Protein AF-A0A2A5BBC8-F1 (afdb_monomer)

Secondary structure (DSSP, 8-state):
----HHHHHHHHHHHHHHHHHHHHHHHHHHHHHHHHHHHHHHHHHHHHHHS--SS-TTSTTSTTSEEEE---SS----EEEE--TTHHHHHH------SSTT---PPPS--

Sequence (111 aa):
MQISISSNIKQIAKQLDHMQKRQLPFATSTALNKIAIAAQNSITKAIPFIFNNRKKWWGKNQPTGIKVKFANKYELVSAVYTRAYFANIQEEGGIKTPRSGHKLAVPASGA

Solvent-accessible surface area (backbone atoms only — not comparable to full-atom values): 6797 Å² total; per-residue (Å²): 138,83,84,69,66,69,60,55,53,56,52,51,50,53,50,52,53,51,44,54,71,49,48,49,37,41,51,50,14,51,51,44,35,53,52,38,51,52,50,45,52,52,52,59,64,45,46,75,78,76,43,96,69,94,64,84,48,51,43,70,89,37,91,38,8,51,43,69,48,70,27,38,66,88,48,80,56,52,44,68,47,63,66,42,90,57,52,62,46,70,74,79,46,80,85,88,70,47,94,62,80,93,60,66,93,71,91,68,98,84,127

pLDDT: mean 85.86, std 12.32, range [43.22, 97.88]

Mean predicted aligned error: 9.03 Å

Structure (mmCIF, N/CA/C/O backbone):
data_AF-A0A2A5BBC8-F1
#
_entry.id   AF-A0A2A5BBC8-F1
#
loop_
_atom_site.group_PDB
_atom_site.id
_atom_site.type_symbol
_atom_site.label_atom_id
_atom_site.label_alt_id
_atom_site.label_comp_id
_atom_site.label_asym_id
_atom_site.label_entity_id
_atom_site.label_seq_id
_atom_site.pdbx_PDB_ins_code
_atom_site.Cartn_x
_atom_site.Cartn_y
_atom_site.Cartn_z
_atom_site.occupancy
_atom_site.B_iso_or_equiv
_atom_site.auth_seq_id
_atom_site.auth_comp_id
_atom_site.auth_asym_id
_atom_site.auth_atom_id
_atom_site.pdbx_PDB_model_num
ATOM 1 N N . MET A 1 1 ? -29.746 4.376 54.611 1.00 43.94 1 MET A N 1
ATOM 2 C CA . MET A 1 1 ? -29.107 4.864 53.370 1.00 43.94 1 MET A CA 1
ATOM 3 C C . MET A 1 1 ? -28.727 3.645 52.536 1.00 43.94 1 MET A C 1
ATOM 5 O O . MET A 1 1 ? -27.801 2.936 52.901 1.00 43.94 1 MET A O 1
ATOM 9 N N . GLN A 1 2 ? -29.521 3.308 51.519 1.00 49.62 2 GLN A N 1
ATOM 10 C CA . GLN A 1 2 ? -29.393 2.055 50.769 1.00 49.62 2 GLN A CA 1
ATOM 11 C C . GLN A 1 2 ? -28.662 2.353 49.453 1.00 49.62 2 GLN A C 1
ATOM 13 O O . GLN A 1 2 ? -29.233 2.940 48.538 1.00 49.62 2 GLN A O 1
ATOM 18 N N . ILE A 1 3 ? -27.370 2.028 49.380 1.00 54.09 3 ILE A N 1
ATOM 19 C CA . ILE A 1 3 ? -26.584 2.195 48.151 1.00 54.09 3 ILE A CA 1
ATOM 20 C C . ILE A 1 3 ? -27.006 1.074 47.196 1.00 54.09 3 ILE A C 1
ATOM 22 O O . ILE A 1 3 ? -26.679 -0.093 47.402 1.00 54.09 3 ILE A O 1
ATOM 26 N N . SER A 1 4 ? -27.792 1.415 46.174 1.00 53.84 4 SER A N 1
ATOM 27 C CA . SER A 1 4 ? -28.316 0.447 45.208 1.00 53.84 4 SER A CA 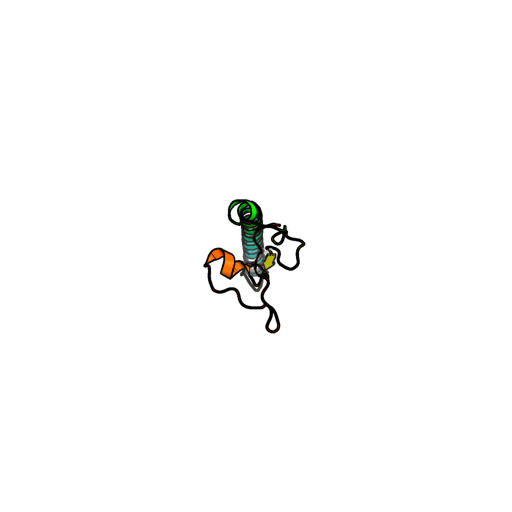1
ATOM 28 C C . SER A 1 4 ? -27.257 0.121 44.147 1.00 53.84 4 SER A C 1
ATOM 30 O O . SER A 1 4 ? -27.106 0.811 43.140 1.00 53.84 4 SER A O 1
ATOM 32 N N . ILE A 1 5 ? -26.493 -0.944 44.393 1.00 59.97 5 ILE A N 1
ATOM 33 C CA . ILE A 1 5 ? -25.359 -1.415 43.571 1.00 59.97 5 ILE A CA 1
ATOM 34 C C . ILE A 1 5 ? -25.798 -1.867 42.159 1.00 59.97 5 ILE A C 1
ATOM 36 O O . ILE A 1 5 ? -25.015 -1.846 41.209 1.00 59.97 5 ILE A O 1
ATOM 40 N N . SER A 1 6 ? -27.074 -2.211 41.976 1.00 60.47 6 SER A N 1
ATOM 41 C CA . SER A 1 6 ? -27.635 -2.716 40.714 1.00 60.47 6 SER A CA 1
ATOM 42 C C . SER A 1 6 ? -27.696 -1.674 39.585 1.00 60.47 6 SER A C 1
ATOM 44 O O . SER A 1 6 ? -27.598 -2.039 38.410 1.00 60.47 6 SER A O 1
ATOM 46 N N . SER A 1 7 ? -27.816 -0.381 39.912 1.00 60.94 7 SER A N 1
ATOM 47 C CA . SER A 1 7 ? -27.809 0.711 38.923 1.00 60.94 7 SER A CA 1
ATOM 48 C C . SER A 1 7 ? -26.425 0.883 38.281 1.00 60.94 7 SER A C 1
ATOM 50 O O . SER A 1 7 ? -26.302 0.998 37.058 1.00 60.94 7 SER A O 1
ATOM 52 N N . ASN A 1 8 ? -25.371 0.785 39.097 1.00 65.00 8 ASN A N 1
ATOM 53 C CA . ASN A 1 8 ? -23.990 0.966 38.652 1.00 65.00 8 ASN A CA 1
ATOM 54 C C . ASN A 1 8 ? -23.538 -0.180 37.739 1.00 65.00 8 ASN A C 1
ATOM 56 O O . ASN A 1 8 ? -22.898 0.070 36.723 1.00 65.00 8 ASN A O 1
ATOM 60 N N . ILE A 1 9 ? -23.941 -1.424 38.026 1.00 71.75 9 ILE A N 1
ATOM 61 C CA . ILE A 1 9 ? -23.602 -2.583 37.181 1.00 71.75 9 ILE A CA 1
ATOM 62 C C . ILE A 1 9 ? -24.190 -2.429 35.770 1.00 71.75 9 ILE A C 1
ATOM 64 O O . ILE A 1 9 ? -23.507 -2.701 34.786 1.00 71.75 9 ILE A O 1
ATOM 68 N N . LYS A 1 10 ? -25.429 -1.933 35.638 1.00 77.25 10 LYS A N 1
ATOM 69 C CA . LYS A 1 10 ? -26.058 -1.700 34.323 1.00 77.25 10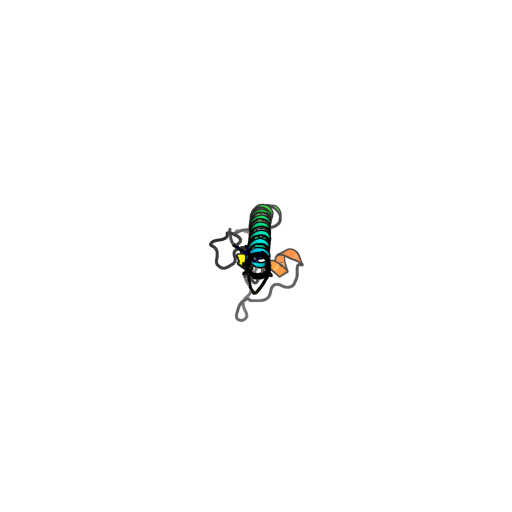 LYS A CA 1
ATOM 70 C C . LYS A 1 10 ? -25.370 -0.586 33.531 1.00 77.25 10 LYS A C 1
ATOM 72 O O . LYS A 1 10 ? -25.246 -0.696 32.311 1.00 77.25 10 LYS A O 1
ATOM 77 N N . GLN A 1 11 ? -24.932 0.482 34.198 1.00 75.75 11 GLN A N 1
ATOM 78 C CA . GLN A 1 11 ? -24.168 1.556 33.554 1.00 75.75 11 GLN A CA 1
ATOM 79 C C . GLN A 1 11 ? -22.781 1.081 33.109 1.00 75.75 11 GLN A C 1
ATOM 81 O O . GLN A 1 11 ? -22.397 1.343 31.970 1.00 75.75 11 GLN A O 1
ATOM 86 N N . ILE A 1 12 ? -22.078 0.320 33.951 1.00 77.88 12 ILE A N 1
ATOM 87 C CA . ILE A 1 12 ? -20.777 -0.278 33.620 1.00 77.88 12 ILE A CA 1
ATOM 88 C C . ILE A 1 12 ? -20.921 -1.249 32.442 1.00 77.88 12 ILE A C 1
ATOM 90 O O . ILE A 1 12 ? -20.163 -1.161 31.479 1.00 77.88 12 ILE A O 1
ATOM 94 N N . ALA A 1 13 ? -21.939 -2.114 32.455 1.00 78.75 13 ALA A N 1
ATOM 95 C CA . ALA A 1 13 ? -22.215 -3.028 31.350 1.00 78.75 13 ALA A CA 1
ATOM 96 C C . ALA A 1 13 ? -22.460 -2.274 30.034 1.00 78.75 13 ALA A C 1
ATOM 98 O O . ALA A 1 13 ? -21.861 -2.613 29.020 1.00 78.75 13 ALA A O 1
ATOM 99 N N . LYS A 1 14 ? -23.262 -1.197 30.042 1.00 80.38 14 LYS A N 1
ATOM 100 C CA . LYS A 1 14 ? -23.476 -0.351 28.851 1.00 80.38 14 LYS A CA 1
ATOM 101 C C . LYS A 1 14 ? -22.190 0.304 28.343 1.00 80.38 14 LYS A C 1
ATOM 103 O O . LYS A 1 14 ? -22.009 0.424 27.132 1.00 80.38 14 LYS A O 1
ATOM 108 N N . GLN A 1 15 ? -21.309 0.742 29.240 1.00 75.19 15 GLN A N 1
ATOM 109 C CA . GLN A 1 15 ? -20.020 1.323 28.861 1.00 75.19 15 GLN A CA 1
ATOM 110 C C . GLN A 1 15 ? -19.093 0.279 28.233 1.00 75.19 15 GLN A C 1
ATOM 112 O O . GLN A 1 15 ? -18.511 0.552 27.184 1.00 75.19 15 GLN A O 1
ATOM 117 N N . LEU A 1 16 ? -19.014 -0.921 28.814 1.00 78.19 16 LEU A N 1
ATOM 118 C CA . LEU A 1 16 ? -18.252 -2.040 28.253 1.00 78.19 16 LEU A CA 1
ATOM 119 C C . LEU A 1 1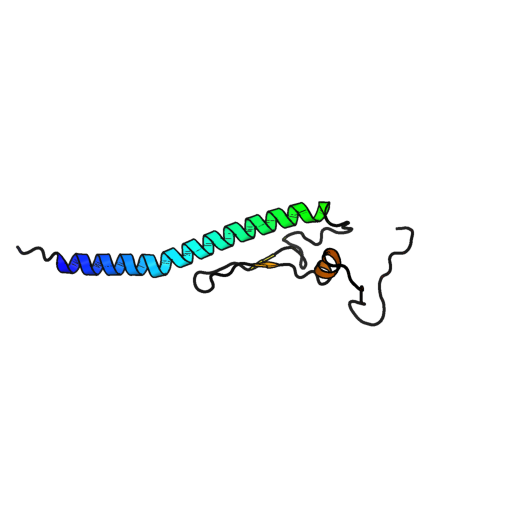6 ? -18.777 -2.442 26.870 1.00 78.19 16 LEU A C 1
ATOM 121 O O . LEU A 1 16 ? -17.997 -2.609 25.936 1.00 78.19 16 LEU A O 1
ATOM 125 N N . ASP A 1 17 ? -20.096 -2.497 26.711 1.00 77.81 17 ASP A N 1
ATOM 126 C CA . ASP A 1 17 ? -20.754 -2.863 25.458 1.00 77.81 17 ASP A CA 1
ATOM 127 C C . ASP A 1 17 ? -20.500 -1.812 24.353 1.00 77.81 17 ASP A C 1
ATOM 129 O O . ASP A 1 17 ? -20.235 -2.135 23.192 1.00 77.81 17 ASP A O 1
ATOM 133 N N . HIS A 1 18 ? -20.479 -0.525 24.719 1.00 76.75 18 HIS A N 1
ATOM 134 C CA . HIS A 1 18 ? -20.104 0.572 23.818 1.00 76.75 18 HIS A CA 1
ATOM 135 C C . HIS A 1 18 ? -18.616 0.556 23.453 1.00 76.75 18 HIS A C 1
ATOM 137 O O . HIS A 1 18 ? -18.260 0.798 22.295 1.00 76.75 18 HIS A O 1
ATOM 143 N N . MET A 1 19 ? -17.738 0.250 24.415 1.00 72.25 19 MET A N 1
ATOM 144 C CA . MET A 1 19 ? -16.305 0.074 24.166 1.00 72.25 19 MET A CA 1
ATOM 145 C C . MET A 1 19 ? -16.064 -1.085 23.203 1.00 72.25 19 MET A C 1
ATOM 147 O O . MET A 1 19 ? -15.357 -0.904 22.215 1.00 72.25 19 MET A O 1
ATOM 151 N N . GLN A 1 20 ? -16.711 -2.229 23.412 1.00 77.25 20 GLN A N 1
ATOM 152 C CA . GLN A 1 20 ? -16.616 -3.376 22.515 1.00 77.25 20 GLN A CA 1
ATOM 153 C C . GLN A 1 20 ? -17.067 -3.012 21.093 1.00 77.25 20 GLN A C 1
ATOM 155 O O . GLN A 1 20 ? -16.331 -3.231 20.131 1.00 77.25 20 GLN A O 1
ATOM 160 N N . LYS A 1 21 ? -18.240 -2.384 20.950 1.00 79.44 21 LYS A N 1
ATOM 161 C CA . LYS A 1 21 ? -18.834 -2.058 19.642 1.00 79.44 21 LYS A CA 1
ATOM 162 C C . LYS A 1 21 ? -18.078 -0.981 18.864 1.00 79.44 21 LYS A C 1
ATOM 164 O O . LYS A 1 21 ? -18.167 -0.947 17.640 1.00 79.44 21 LYS A O 1
ATOM 169 N N . ARG A 1 22 ? -17.351 -0.081 19.536 1.00 80.56 22 ARG A N 1
ATOM 170 C CA . ARG A 1 22 ? -16.658 1.041 18.873 1.00 80.56 22 ARG A CA 1
ATOM 171 C C . ARG A 1 22 ? -15.146 0.905 18.836 1.00 80.56 22 ARG A C 1
ATOM 173 O O . ARG A 1 22 ? -14.553 1.230 17.810 1.00 80.56 22 ARG A O 1
ATOM 180 N N . GLN A 1 23 ? -14.529 0.461 19.926 1.00 85.88 23 GLN A N 1
ATOM 181 C CA . GLN A 1 23 ? -13.073 0.414 20.041 1.00 85.88 23 GLN A CA 1
ATOM 182 C C . GLN A 1 23 ? -12.490 -0.810 19.349 1.00 85.88 23 GLN A C 1
ATOM 184 O O . GLN A 1 23 ? -11.458 -0.664 18.702 1.00 85.88 23 GLN A O 1
ATOM 189 N N . LEU A 1 24 ? -13.156 -1.974 19.389 1.00 86.38 24 LEU A N 1
ATOM 190 C CA . LEU A 1 24 ? -12.645 -3.150 18.675 1.00 86.38 24 LEU A CA 1
ATOM 191 C C . LEU A 1 24 ? -12.584 -2.915 17.158 1.00 86.38 24 LEU A C 1
ATOM 193 O O . LEU A 1 24 ? -11.490 -3.030 16.610 1.00 86.38 24 LEU A O 1
ATOM 197 N N . PRO A 1 25 ? -13.656 -2.475 16.462 1.00 90.88 25 PRO A N 1
ATOM 198 C CA . PRO A 1 25 ? -13.561 -2.233 15.021 1.00 90.88 25 PRO A CA 1
ATOM 199 C C . PRO A 1 25 ? -12.575 -1.115 14.673 1.00 90.88 25 PRO A C 1
ATOM 201 O O . PRO A 1 25 ? -11.876 -1.178 13.662 1.00 90.88 25 PRO A O 1
ATOM 204 N N . PHE A 1 26 ? -12.470 -0.089 15.521 1.00 91.38 26 PHE A N 1
ATOM 205 C CA . PHE A 1 26 ? -11.502 0.983 15.315 1.00 91.38 26 PHE A CA 1
ATOM 206 C C . PHE A 1 26 ? -10.054 0.483 15.437 1.00 91.38 26 PHE A C 1
ATOM 208 O O . PHE A 1 26 ? -9.240 0.737 14.543 1.00 91.38 26 PHE A O 1
ATOM 215 N N . ALA A 1 27 ? -9.744 -0.283 16.485 1.00 92.06 27 ALA A N 1
ATOM 216 C CA . ALA A 1 27 ? -8.435 -0.893 16.689 1.00 92.06 27 ALA A CA 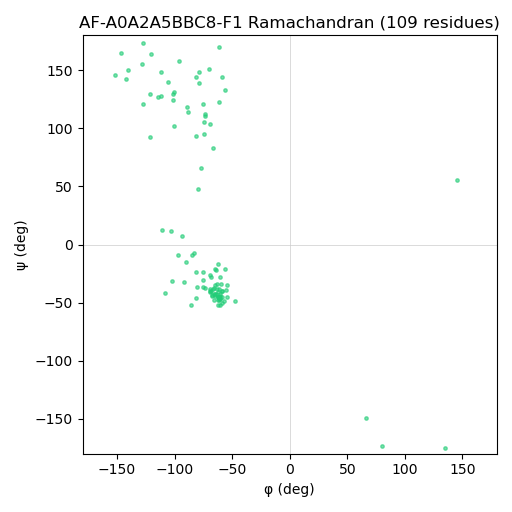1
ATOM 217 C C . ALA A 1 27 ? -8.080 -1.852 15.544 1.00 92.06 27 ALA A C 1
ATOM 219 O O . ALA A 1 27 ? -6.983 -1.759 14.991 1.00 92.06 27 ALA A O 1
ATOM 220 N N . THR A 1 28 ? -9.026 -2.693 15.113 1.00 93.81 28 THR A N 1
ATOM 221 C CA . THR A 1 28 ? -8.842 -3.600 13.973 1.00 93.81 28 THR A CA 1
ATOM 222 C C . THR A 1 28 ? -8.569 -2.830 12.684 1.00 93.81 28 THR A C 1
ATOM 224 O O . THR A 1 28 ? -7.589 -3.118 12.001 1.00 93.81 28 THR A O 1
ATOM 227 N N . SER A 1 29 ? -9.363 -1.798 12.370 1.00 96.00 29 SER A N 1
ATOM 228 C CA . SER A 1 29 ? -9.139 -0.971 11.174 1.00 96.00 29 SER A CA 1
ATOM 229 C C . SER A 1 29 ? -7.756 -0.307 11.191 1.00 96.00 29 SER A C 1
ATOM 231 O O . SER A 1 29 ? -7.048 -0.299 10.185 1.00 96.00 29 SER A O 1
ATOM 233 N N . THR A 1 30 ? -7.311 0.163 12.359 1.00 95.88 30 THR A N 1
ATOM 234 C CA . THR A 1 30 ? -5.984 0.761 12.540 1.00 95.88 30 THR A CA 1
ATOM 235 C C . THR A 1 30 ? -4.874 -0.264 12.317 1.00 95.88 30 THR A C 1
ATOM 237 O O . THR A 1 30 ? -3.896 0.035 11.631 1.00 95.88 30 THR A O 1
ATOM 240 N N . ALA A 1 31 ? -5.020 -1.475 12.858 1.00 96.50 31 ALA A N 1
ATOM 241 C CA . ALA A 1 31 ? -4.058 -2.556 12.666 1.00 96.50 31 ALA A CA 1
ATOM 242 C C . ALA A 1 31 ? -3.943 -2.949 11.184 1.00 96.50 31 ALA A C 1
ATOM 244 O O . ALA A 1 31 ? -2.839 -2.972 10.638 1.00 96.50 31 ALA A O 1
ATOM 245 N N . LEU A 1 32 ? -5.075 -3.149 10.503 1.00 97.06 32 LEU A N 1
ATOM 246 C CA . LEU A 1 32 ? -5.128 -3.457 9.070 1.00 97.06 32 LEU A CA 1
ATOM 247 C C . LEU A 1 32 ? -4.474 -2.368 8.214 1.00 97.06 32 LEU A C 1
ATOM 249 O O . LEU A 1 32 ? -3.754 -2.666 7.259 1.00 97.06 32 LEU A O 1
ATOM 253 N N . ASN A 1 33 ? -4.689 -1.101 8.566 1.00 97.56 33 ASN A N 1
ATOM 254 C CA . ASN A 1 33 ? -4.096 0.033 7.863 1.00 97.56 33 ASN A CA 1
ATOM 255 C C . ASN A 1 33 ? -2.578 0.099 8.061 1.00 97.56 33 ASN A C 1
ATOM 257 O O . ASN A 1 33 ? -1.847 0.348 7.102 1.00 97.56 33 ASN A O 1
ATOM 261 N N . LYS A 1 34 ? -2.086 -0.178 9.275 1.00 97.69 34 LYS A N 1
ATOM 262 C CA . LYS A 1 34 ? -0.644 -0.253 9.556 1.00 97.69 34 LYS A CA 1
ATOM 263 C C . LYS A 1 34 ? 0.028 -1.367 8.754 1.00 97.69 34 LYS A C 1
ATOM 265 O O . LYS A 1 34 ? 1.062 -1.120 8.136 1.00 97.69 34 LYS A O 1
ATOM 270 N N . ILE A 1 35 ? -0.582 -2.554 8.709 1.00 97.62 35 ILE A N 1
ATOM 271 C CA . ILE A 1 35 ? -0.078 -3.688 7.920 1.00 97.62 35 ILE A CA 1
ATOM 272 C C . ILE A 1 35 ? -0.049 -3.329 6.430 1.00 97.62 35 ILE A C 1
ATOM 274 O O . ILE A 1 35 ? 0.970 -3.530 5.773 1.00 97.62 35 ILE A O 1
ATOM 278 N N . ALA A 1 36 ? -1.112 -2.719 5.901 1.00 97.44 36 ALA A N 1
ATOM 279 C CA . ALA A 1 36 ? -1.167 -2.331 4.494 1.00 97.44 36 ALA A CA 1
ATOM 280 C C . ALA A 1 36 ? -0.103 -1.280 4.120 1.00 97.44 36 ALA A C 1
ATOM 282 O O . ALA A 1 36 ? 0.502 -1.368 3.053 1.00 97.44 36 ALA A O 1
ATOM 283 N N . ILE A 1 37 ? 0.186 -0.313 5.001 1.00 97.69 37 ILE A N 1
ATOM 284 C CA . ILE A 1 37 ? 1.277 0.656 4.793 1.00 97.69 37 ILE A CA 1
ATOM 285 C C . ILE A 1 37 ? 2.643 -0.043 4.813 1.00 97.69 37 ILE A C 1
ATOM 287 O O . ILE A 1 37 ? 3.501 0.260 3.980 1.00 97.69 37 ILE A O 1
ATOM 291 N N . ALA A 1 38 ? 2.860 -0.979 5.741 1.00 97.88 38 ALA A N 1
ATOM 292 C CA . ALA A 1 38 ? 4.096 -1.754 5.802 1.00 97.88 38 ALA A CA 1
ATOM 293 C C . ALA A 1 38 ? 4.296 -2.590 4.525 1.00 97.88 38 ALA A C 1
ATOM 295 O O . ALA A 1 38 ? 5.368 -2.537 3.919 1.00 97.88 38 ALA A O 1
ATOM 296 N N . ALA A 1 39 ? 3.244 -3.266 4.057 1.00 97.06 39 ALA A N 1
ATOM 297 C CA . ALA A 1 39 ? 3.245 -4.008 2.800 1.00 97.06 39 ALA A CA 1
ATOM 298 C C . ALA A 1 39 ? 3.516 -3.093 1.594 1.00 97.06 39 ALA A C 1
ATOM 300 O O . ALA A 1 39 ? 4.409 -3.380 0.799 1.00 97.06 39 ALA A O 1
ATOM 301 N N . GLN A 1 40 ? 2.841 -1.939 1.498 1.00 97.19 40 GLN A N 1
ATOM 302 C CA . GLN A 1 40 ? 3.100 -0.937 0.457 1.00 97.19 40 GLN A CA 1
ATOM 303 C C . GLN A 1 40 ? 4.575 -0.523 0.443 1.00 97.19 40 GLN A C 1
ATOM 305 O O . GLN A 1 40 ? 5.179 -0.440 -0.626 1.00 97.19 40 GLN A O 1
ATOM 310 N N . ASN A 1 41 ? 5.166 -0.256 1.611 1.00 97.12 41 ASN A N 1
ATOM 311 C CA . ASN A 1 41 ? 6.573 0.128 1.722 1.00 97.12 41 ASN A CA 1
ATOM 312 C C . ASN A 1 41 ? 7.507 -0.990 1.257 1.00 97.12 41 ASN A C 1
ATOM 314 O O . ASN A 1 41 ? 8.466 -0.704 0.543 1.00 97.12 41 ASN A O 1
ATOM 318 N N . SER A 1 42 ? 7.220 -2.235 1.640 1.00 97.12 42 SER A N 1
ATOM 319 C CA . SER A 1 42 ? 7.992 -3.406 1.221 1.00 97.12 42 SER A CA 1
ATOM 320 C C . SER A 1 42 ? 7.959 -3.568 -0.303 1.00 97.12 42 SER A C 1
ATOM 322 O O . SER A 1 42 ?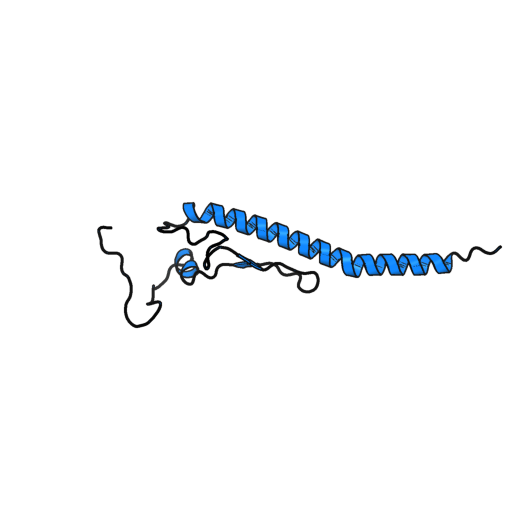 9.003 -3.554 -0.950 1.00 97.12 42 SER A O 1
ATOM 324 N N . ILE A 1 43 ? 6.761 -3.562 -0.898 1.00 94.94 43 ILE A N 1
ATOM 325 C CA . ILE A 1 43 ? 6.568 -3.686 -2.352 1.00 94.94 43 ILE A CA 1
ATOM 326 C C . ILE A 1 43 ? 7.254 -2.530 -3.093 1.00 94.94 43 ILE A C 1
ATOM 328 O O . ILE A 1 43 ? 7.992 -2.742 -4.051 1.00 94.94 43 ILE A O 1
ATOM 332 N N . THR A 1 44 ? 7.077 -1.292 -2.619 1.00 95.06 44 THR A N 1
ATOM 333 C CA . THR A 1 44 ? 7.692 -0.097 -3.229 1.00 95.06 44 THR A CA 1
ATOM 334 C C . THR A 1 44 ? 9.221 -0.186 -3.246 1.00 95.06 44 THR A C 1
ATOM 336 O O . THR A 1 44 ? 9.850 0.320 -4.178 1.00 95.06 44 THR A O 1
ATOM 339 N N . LYS A 1 45 ? 9.821 -0.805 -2.221 1.00 95.75 45 LYS A N 1
ATOM 340 C CA . LYS A 1 45 ? 11.266 -1.047 -2.150 1.00 95.75 45 LYS A CA 1
ATOM 341 C C . LYS A 1 45 ? 11.702 -2.190 -3.060 1.00 95.75 45 LYS A C 1
ATOM 343 O O . LYS A 1 45 ? 12.771 -2.078 -3.637 1.00 95.75 45 LYS A O 1
ATOM 348 N N . ALA A 1 46 ? 10.896 -3.239 -3.209 1.00 95.00 46 ALA A N 1
ATOM 349 C CA . ALA A 1 46 ? 11.231 -4.420 -4.003 1.00 95.00 46 ALA A CA 1
ATOM 350 C C . ALA A 1 46 ? 11.168 -4.179 -5.525 1.00 95.00 46 ALA A C 1
ATOM 352 O O . ALA A 1 46 ? 12.025 -4.659 -6.259 1.00 95.00 46 ALA A O 1
ATOM 353 N N . ILE A 1 47 ? 10.202 -3.384 -6.003 1.00 94.12 47 ILE A N 1
ATOM 354 C CA . ILE A 1 47 ? 9.974 -3.118 -7.439 1.00 94.12 47 ILE A CA 1
ATOM 355 C C . ILE A 1 47 ? 11.228 -2.749 -8.255 1.00 94.12 47 ILE A C 1
ATOM 357 O O . ILE A 1 47 ? 11.391 -3.328 -9.329 1.00 94.12 47 ILE A O 1
ATOM 361 N N . PRO A 1 48 ? 12.105 -1.816 -7.830 1.00 93.50 48 PRO A N 1
ATOM 362 C CA . PRO A 1 48 ? 13.300 -1.478 -8.607 1.00 93.50 48 PRO A CA 1
ATOM 363 C C . PRO A 1 48 ? 14.309 -2.624 -8.732 1.00 93.50 48 PRO A C 1
ATOM 365 O O . PRO A 1 48 ? 15.128 -2.582 -9.642 1.00 93.50 48 PRO A O 1
ATOM 368 N N . PHE A 1 49 ? 14.265 -3.615 -7.837 1.00 93.00 49 PHE A N 1
ATOM 369 C CA . PHE A 1 49 ? 15.153 -4.779 -7.873 1.00 93.00 49 PHE A CA 1
ATOM 370 C C . PHE A 1 49 ? 14.552 -5.943 -8.665 1.00 93.00 49 PHE A C 1
ATOM 372 O O . PHE A 1 49 ? 15.292 -6.699 -9.282 1.00 93.00 49 PHE A O 1
ATOM 379 N N . ILE A 1 50 ? 13.223 -6.083 -8.651 1.00 92.38 50 ILE A N 1
ATOM 380 C CA . ILE A 1 50 ? 12.515 -7.164 -9.350 1.00 92.38 50 ILE A CA 1
ATOM 381 C C . ILE A 1 50 ? 12.330 -6.830 -10.834 1.00 92.38 50 ILE A C 1
ATOM 383 O O . ILE A 1 50 ? 12.580 -7.668 -11.695 1.00 92.38 50 ILE A O 1
ATOM 387 N N . PHE A 1 51 ? 11.899 -5.606 -11.150 1.00 89.81 51 PHE A N 1
ATOM 388 C CA . PHE A 1 51 ? 11.572 -5.221 -12.521 1.00 89.81 51 PHE A CA 1
ATOM 389 C C . PHE A 1 51 ? 12.639 -4.316 -13.128 1.00 89.81 51 PHE A C 1
ATOM 391 O O . PHE A 1 51 ? 13.091 -3.347 -12.511 1.00 89.81 51 PHE A O 1
ATOM 398 N N . ASN A 1 52 ? 12.951 -4.553 -14.403 1.00 88.31 52 ASN A N 1
ATOM 399 C CA . ASN A 1 52 ? 13.745 -3.621 -15.192 1.00 88.31 52 ASN A CA 1
ATOM 400 C C . ASN A 1 52 ? 12.893 -2.399 -15.577 1.00 88.31 52 ASN A C 1
ATOM 402 O O . ASN A 1 52 ? 12.123 -2.407 -16.543 1.00 88.31 52 ASN A O 1
ATOM 406 N N . ASN A 1 53 ? 13.002 -1.343 -14.777 1.00 87.31 53 ASN A N 1
ATOM 407 C CA . ASN A 1 53 ? 12.162 -0.164 -14.897 1.00 87.31 53 ASN A CA 1
ATOM 408 C C . ASN A 1 53 ? 12.876 0.993 -15.602 1.00 87.31 53 ASN A C 1
ATOM 410 O O . ASN A 1 53 ? 13.865 1.519 -15.107 1.00 87.31 53 ASN A O 1
ATOM 414 N N . ARG A 1 54 ? 12.277 1.509 -16.682 1.00 85.25 54 ARG A N 1
ATOM 415 C CA . ARG A 1 54 ? 12.761 2.733 -17.357 1.00 85.25 54 ARG A CA 1
ATOM 416 C C . ARG A 1 54 ? 12.312 4.039 -16.696 1.00 85.25 54 ARG A C 1
ATOM 418 O O . ARG A 1 54 ? 12.916 5.083 -16.907 1.00 85.25 54 ARG A O 1
ATOM 425 N N . LYS A 1 55 ? 11.207 4.013 -15.946 1.00 87.56 55 LYS A N 1
ATOM 426 C CA . LYS A 1 55 ? 10.636 5.178 -15.249 1.00 87.56 55 LYS A CA 1
ATOM 427 C C . LYS A 1 55 ? 10.130 4.769 -13.872 1.00 87.56 55 LYS A C 1
ATOM 429 O O . LYS A 1 55 ? 9.651 3.651 -13.699 1.00 87.56 55 LYS A O 1
ATOM 434 N N . LYS A 1 56 ? 10.157 5.702 -12.916 1.00 91.81 56 LYS A N 1
ATOM 435 C CA . LYS A 1 56 ? 9.700 5.493 -11.532 1.00 91.81 56 LYS A CA 1
ATOM 436 C C . LYS A 1 56 ? 8.170 5.519 -11.399 1.00 91.81 56 LYS A C 1
ATOM 438 O O . LYS A 1 56 ? 7.613 6.416 -10.774 1.00 91.81 56 LYS A O 1
ATOM 443 N N . TRP A 1 57 ? 7.482 4.548 -12.000 1.00 93.00 57 TRP A N 1
ATOM 444 C CA . TRP A 1 57 ? 6.011 4.495 -12.060 1.00 93.00 57 TRP A CA 1
ATOM 445 C C . TRP A 1 57 ? 5.338 4.067 -10.747 1.00 93.00 57 TRP A C 1
ATOM 447 O O . TRP A 1 57 ? 4.171 4.390 -10.529 1.00 93.00 57 TRP A O 1
ATOM 457 N N . TRP A 1 58 ? 6.059 3.349 -9.883 1.00 94.19 58 TRP A N 1
ATOM 458 C CA . TRP A 1 58 ? 5.524 2.712 -8.674 1.00 94.19 58 TRP A CA 1
ATOM 459 C C . TRP A 1 58 ? 5.455 3.635 -7.451 1.00 94.19 58 TRP A C 1
ATOM 461 O O . TRP A 1 58 ? 4.884 3.267 -6.424 1.00 94.19 58 TRP A O 1
ATOM 471 N N . GLY A 1 59 ? 6.033 4.837 -7.539 1.00 93.50 59 GLY A N 1
ATOM 472 C CA . GLY A 1 59 ? 6.065 5.788 -6.429 1.00 93.50 59 GLY A CA 1
ATOM 473 C C . GLY A 1 59 ? 4.663 6.171 -5.945 1.00 93.50 59 GLY A C 1
ATOM 474 O O . GLY A 1 59 ? 3.750 6.332 -6.746 1.00 93.50 59 GLY A O 1
ATOM 475 N N . LYS A 1 60 ? 4.494 6.378 -4.635 1.00 89.50 60 LYS A N 1
ATOM 476 C CA . LYS A 1 60 ? 3.182 6.620 -3.994 1.00 89.50 60 LYS A CA 1
ATOM 477 C C . LYS A 1 60 ? 2.384 7.783 -4.597 1.00 89.50 60 LYS A C 1
ATOM 479 O O . LYS A 1 60 ? 1.162 7.714 -4.687 1.00 89.50 60 LYS A O 1
ATOM 484 N N . ASN A 1 61 ? 3.088 8.824 -5.041 1.00 90.12 61 ASN A N 1
ATOM 485 C CA . ASN A 1 61 ? 2.490 10.032 -5.616 1.00 90.12 61 ASN A CA 1
ATOM 486 C C . ASN A 1 61 ? 2.146 9.874 -7.106 1.00 90.12 61 ASN A C 1
ATOM 488 O O . ASN A 1 61 ? 1.524 10.755 -7.690 1.00 90.12 61 ASN A O 1
ATOM 492 N N . GLN A 1 62 ? 2.546 8.768 -7.737 1.00 92.62 62 GLN A N 1
ATOM 493 C CA . GLN A 1 62 ? 2.286 8.535 -9.151 1.00 92.62 62 GLN A CA 1
ATOM 494 C C . GLN A 1 62 ? 0.842 8.058 -9.375 1.00 92.62 62 GLN A C 1
ATOM 496 O O . GLN A 1 62 ? 0.285 7.326 -8.546 1.00 92.62 62 GLN A O 1
ATOM 501 N N . PRO A 1 63 ? 0.222 8.394 -10.522 1.00 91.69 63 PRO A N 1
ATOM 502 C CA . PRO A 1 63 ? -1.107 7.891 -10.875 1.00 91.69 63 PRO A CA 1
ATOM 503 C C . PRO A 1 63 ? -1.186 6.356 -10.869 1.00 91.69 63 PRO A C 1
ATOM 505 O O . PRO A 1 63 ? -2.158 5.786 -10.373 1.00 91.69 63 PRO A O 1
ATOM 508 N N . THR A 1 64 ? -0.125 5.706 -11.351 1.00 93.44 64 THR A N 1
ATOM 509 C CA . THR A 1 64 ? 0.064 4.247 -11.424 1.00 93.44 64 THR A CA 1
ATOM 510 C C . THR A 1 64 ? 0.800 3.663 -10.216 1.00 93.44 64 THR A C 1
ATOM 512 O O . THR A 1 64 ? 1.175 2.496 -10.240 1.00 93.44 64 THR A O 1
ATOM 515 N N . GLY A 1 65 ? 1.056 4.465 -9.182 1.00 94.81 65 GLY A N 1
ATOM 516 C CA . GLY A 1 65 ? 1.832 4.045 -8.020 1.00 94.81 65 GLY A CA 1
ATOM 517 C C . GLY A 1 65 ? 1.204 2.888 -7.247 1.00 94.81 65 GLY A C 1
ATOM 518 O O . GLY A 1 65 ? 0.038 2.540 -7.454 1.00 94.81 65 GLY A O 1
ATOM 519 N N . ILE A 1 66 ? 1.968 2.329 -6.308 1.00 96.38 66 ILE A N 1
ATOM 520 C CA . ILE A 1 66 ? 1.433 1.380 -5.327 1.00 96.38 66 ILE A CA 1
ATOM 521 C C . ILE A 1 66 ? 0.644 2.169 -4.283 1.00 96.38 66 ILE A C 1
ATOM 523 O O . ILE A 1 66 ? 1.179 3.061 -3.622 1.00 96.38 66 ILE A O 1
ATOM 527 N N . LYS A 1 67 ? -0.642 1.863 -4.143 1.00 96.19 67 LYS A N 1
ATOM 528 C CA . LYS A 1 67 ? -1.620 2.575 -3.314 1.00 96.19 67 LYS A CA 1
ATOM 529 C C . LYS A 1 67 ? -2.221 1.647 -2.270 1.00 96.19 67 LYS A C 1
ATOM 531 O O . LYS A 1 67 ? -2.120 0.429 -2.369 1.00 96.19 67 LYS A O 1
ATOM 536 N N . VAL A 1 68 ? -2.861 2.252 -1.274 1.00 97.25 68 VAL A N 1
ATOM 537 C CA . VAL A 1 68 ? -3.558 1.544 -0.200 1.00 97.25 68 VAL A CA 1
ATOM 538 C C . VAL A 1 68 ? -5.024 1.967 -0.201 1.00 97.25 68 VAL A C 1
ATOM 540 O O . VAL A 1 68 ? -5.327 3.160 -0.233 1.00 97.25 68 VAL A O 1
ATOM 543 N N . LYS A 1 69 ? -5.933 0.991 -0.184 1.00 97.00 69 LYS A N 1
ATOM 5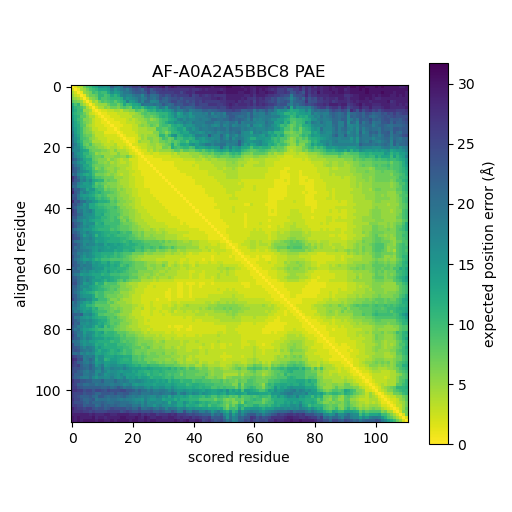44 C CA . LYS A 1 69 ? -7.326 1.170 0.230 1.00 97.00 69 LYS A CA 1
ATOM 545 C C . LYS A 1 69 ? -7.351 0.946 1.738 1.00 97.00 69 LYS A C 1
ATOM 547 O O . LYS A 1 69 ? -7.042 -0.153 2.195 1.00 97.00 69 LYS A O 1
ATOM 552 N N . PHE A 1 70 ? -7.650 1.996 2.494 1.00 96.50 70 PHE A N 1
ATOM 553 C CA . PHE A 1 70 ? -7.705 1.922 3.949 1.00 96.50 70 PHE A CA 1
ATOM 554 C C . PHE A 1 70 ? -9.019 1.295 4.420 1.00 96.50 70 PHE A C 1
ATOM 556 O O . PHE A 1 70 ? -10.086 1.615 3.900 1.00 96.50 70 PHE A O 1
ATOM 563 N N . ALA A 1 71 ? -8.914 0.444 5.436 1.00 96.12 71 ALA A N 1
ATOM 564 C CA . ALA A 1 71 ? -10.032 -0.050 6.217 1.00 96.12 71 ALA A CA 1
ATOM 565 C C . ALA A 1 71 ? -10.611 1.072 7.088 1.00 96.12 71 ALA A C 1
ATOM 567 O O . ALA A 1 71 ? -9.895 1.970 7.548 1.00 96.12 71 ALA A O 1
ATOM 568 N N . ASN A 1 72 ? -11.906 0.979 7.372 1.00 94.12 72 ASN A N 1
ATOM 569 C CA . ASN A 1 72 ? -12.600 1.830 8.331 1.00 94.12 72 ASN A CA 1
ATOM 570 C C . ASN A 1 72 ? -13.368 0.958 9.341 1.00 94.12 72 ASN A C 1
ATOM 572 O O . ASN A 1 72 ? -13.434 -0.258 9.204 1.00 94.12 72 ASN A O 1
ATOM 576 N N . LYS A 1 73 ? -13.949 1.565 10.380 1.00 90.06 73 LYS A N 1
ATOM 577 C CA . LYS A 1 73 ? -14.669 0.827 11.439 1.00 90.06 73 LYS A CA 1
ATOM 578 C C . LYS A 1 73 ? -15.903 0.040 10.961 1.00 90.06 73 LYS A C 1
ATOM 580 O O . LYS A 1 73 ? -16.396 -0.786 11.718 1.00 90.06 73 LYS A O 1
ATOM 585 N N . TYR A 1 74 ? -16.421 0.328 9.767 1.00 90.44 74 TYR A N 1
ATOM 586 C CA . TYR A 1 74 ? -17.577 -0.347 9.169 1.00 90.44 74 TYR A CA 1
ATOM 587 C C . TYR A 1 74 ? -17.158 -1.373 8.103 1.00 90.44 74 TYR A C 1
ATOM 589 O O . TYR A 1 74 ? -17.806 -2.400 7.954 1.00 90.44 74 TYR A O 1
ATOM 597 N N . GLU A 1 75 ? -16.055 -1.116 7.397 1.00 93.12 75 GLU A N 1
ATOM 598 C CA . GLU A 1 75 ? -15.459 -1.985 6.381 1.00 93.12 75 GLU A CA 1
ATOM 599 C C . GLU A 1 75 ? -14.022 -2.331 6.801 1.00 93.12 75 GLU A C 1
ATOM 601 O O . GLU A 1 75 ? -13.067 -1.597 6.522 1.00 93.12 75 GLU A O 1
ATOM 606 N N . LEU A 1 76 ? -13.871 -3.459 7.501 1.00 93.25 76 LEU A N 1
ATOM 607 C CA . LEU A 1 76 ? -12.598 -3.967 8.031 1.00 93.25 76 LEU A CA 1
ATOM 608 C C . LEU A 1 76 ? -11.767 -4.684 6.957 1.00 93.25 76 LEU A C 1
ATOM 610 O O . LEU A 1 76 ? -11.264 -5.783 7.169 1.00 93.25 76 LEU A O 1
ATOM 614 N N . VAL A 1 77 ? -11.630 -4.061 5.790 1.00 94.94 77 VAL A N 1
ATOM 615 C CA . VAL A 1 77 ? -10.853 -4.588 4.667 1.00 94.94 77 VAL A CA 1
ATOM 616 C C . VAL A 1 77 ? -9.873 -3.518 4.213 1.00 94.94 77 VAL A C 1
ATOM 618 O O . VAL A 1 77 ? -10.272 -2.419 3.829 1.00 94.94 77 VAL A O 1
ATOM 621 N N . SER A 1 78 ? -8.581 -3.840 4.249 1.00 96.69 78 SER A N 1
ATOM 622 C CA . SER A 1 78 ? -7.532 -3.033 3.628 1.00 96.69 78 SER A CA 1
ATOM 623 C C . SER A 1 78 ? -6.939 -3.785 2.441 1.00 96.69 78 SER A C 1
ATOM 625 O O . SER A 1 78 ? -6.892 -5.013 2.425 1.00 96.69 78 SER A O 1
ATOM 627 N N . ALA A 1 79 ? -6.505 -3.050 1.421 1.00 96.94 79 ALA A N 1
ATOM 628 C CA . ALA A 1 79 ? -5.897 -3.645 0.236 1.00 96.94 79 ALA A CA 1
ATOM 629 C C . ALA A 1 79 ? -4.744 -2.785 -0.270 1.00 96.94 79 ALA A C 1
ATOM 631 O O . ALA A 1 79 ? -4.823 -1.555 -0.261 1.00 96.94 79 ALA A 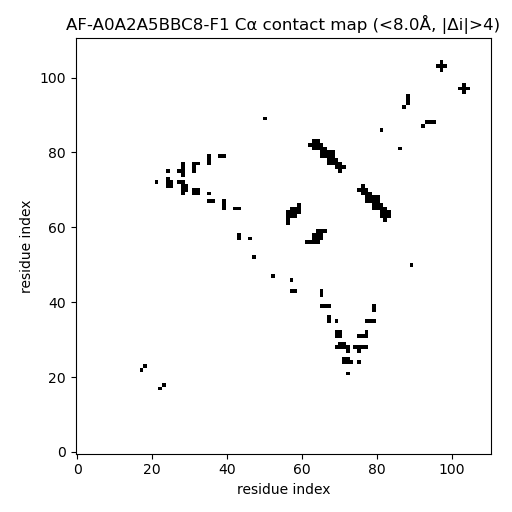O 1
ATOM 632 N N . VAL A 1 80 ? -3.689 -3.433 -0.753 1.00 96.75 80 VAL A N 1
ATOM 633 C CA . VAL A 1 80 ? -2.610 -2.779 -1.496 1.00 96.75 80 VAL A CA 1
ATOM 634 C C . VAL A 1 80 ? -2.841 -3.049 -2.975 1.00 96.75 80 VAL A C 1
ATOM 636 O O . VAL A 1 80 ? -3.087 -4.186 -3.360 1.00 96.75 80 VAL A O 1
ATOM 639 N N . TYR A 1 81 ? -2.814 -2.008 -3.801 1.00 95.88 81 TYR A N 1
ATOM 640 C CA . TYR A 1 81 ? -3.157 -2.125 -5.217 1.00 95.88 81 TYR A CA 1
ATOM 641 C C . TYR A 1 81 ? -2.349 -1.163 -6.086 1.00 95.88 81 TYR A C 1
ATOM 643 O O . TYR A 1 81 ? -1.780 -0.185 -5.603 1.00 95.88 81 TYR A O 1
ATOM 651 N N . THR A 1 82 ? -2.345 -1.402 -7.394 1.00 95.44 82 THR A N 1
ATOM 652 C CA . THR A 1 82 ? -1.843 -0.461 -8.400 1.00 95.44 82 THR A CA 1
ATOM 653 C C . THR A 1 82 ? -2.887 -0.245 -9.493 1.00 95.44 82 THR A C 1
ATOM 655 O O . THR A 1 82 ? -3.754 -1.081 -9.720 1.00 95.44 82 THR A O 1
ATOM 658 N N . ARG A 1 83 ? -2.816 0.907 -10.166 1.00 92.94 83 ARG A N 1
ATOM 659 C CA . ARG A 1 83 ? -3.588 1.209 -11.386 1.00 92.94 83 ARG A CA 1
ATOM 660 C C . ARG A 1 83 ? -2.733 1.108 -12.652 1.00 92.94 83 ARG A C 1
ATOM 662 O O . ARG A 1 83 ? -3.124 1.591 -13.714 1.00 92.94 83 ARG A O 1
ATOM 669 N N . ALA A 1 84 ? -1.531 0.549 -12.541 1.00 92.12 84 ALA A N 1
ATOM 670 C CA . ALA A 1 84 ? -0.672 0.278 -13.677 1.00 92.12 84 ALA A CA 1
ATOM 671 C C . ALA A 1 84 ? -1.283 -0.844 -14.529 1.00 92.12 84 ALA A C 1
ATOM 673 O O . ALA A 1 84 ? -1.184 -2.016 -14.191 1.00 92.12 84 ALA A O 1
ATOM 674 N N . TYR A 1 85 ? -1.884 -0.476 -15.662 1.00 88.38 85 TYR A N 1
ATOM 675 C CA . TYR A 1 85 ? -2.497 -1.417 -16.612 1.00 88.38 85 TYR A CA 1
ATOM 676 C C . TYR A 1 85 ? -1.535 -2.501 -17.134 1.00 88.38 85 TYR A C 1
ATOM 678 O O . TYR A 1 85 ? -1.975 -3.532 -17.621 1.00 88.38 85 TYR A O 1
ATOM 686 N N . PHE A 1 86 ? -0.226 -2.256 -17.050 1.00 87.69 86 PHE A N 1
ATOM 687 C CA . PHE A 1 86 ? 0.822 -3.170 -17.495 1.00 87.69 86 PHE A CA 1
ATOM 688 C C . PHE A 1 86 ? 1.417 -4.024 -16.369 1.00 87.69 86 PHE A C 1
ATOM 690 O O . PHE A 1 86 ? 2.212 -4.903 -16.675 1.00 87.69 86 PHE A O 1
ATOM 697 N N . ALA A 1 87 ? 1.100 -3.761 -15.094 1.00 89.75 87 ALA A N 1
ATOM 698 C CA . ALA A 1 87 ? 1.794 -4.409 -13.977 1.00 89.75 87 ALA A CA 1
ATOM 699 C C . ALA A 1 87 ? 1.550 -5.920 -13.944 1.00 89.75 87 ALA A C 1
ATOM 701 O O . ALA A 1 87 ? 2.510 -6.663 -13.813 1.00 89.75 87 ALA A O 1
ATOM 702 N N . ASN A 1 88 ? 0.311 -6.371 -14.168 1.00 89.50 88 ASN A N 1
ATOM 703 C CA . ASN A 1 88 ? 0.016 -7.805 -14.239 1.00 89.50 88 ASN A CA 1
ATOM 704 C C . ASN A 1 88 ? 0.865 -8.491 -15.335 1.00 89.50 88 ASN A C 1
ATOM 706 O O . ASN A 1 88 ? 1.596 -9.434 -15.059 1.00 89.50 88 ASN A O 1
ATOM 710 N N . ILE A 1 89 ? 0.902 -7.913 -16.542 1.00 90.00 89 ILE A N 1
ATOM 711 C CA . ILE A 1 89 ? 1.695 -8.442 -17.669 1.00 90.00 89 ILE A CA 1
ATOM 712 C C . ILE A 1 89 ? 3.201 -8.490 -17.343 1.00 90.00 89 ILE A C 1
ATOM 714 O O . ILE A 1 89 ? 3.927 -9.304 -17.904 1.00 90.00 89 ILE A O 1
ATOM 718 N N . GLN A 1 90 ? 3.698 -7.619 -16.459 1.00 88.06 90 GLN A N 1
ATOM 719 C CA . GLN A 1 90 ? 5.095 -7.662 -16.016 1.00 88.06 90 GLN A CA 1
ATOM 720 C C . GLN A 1 90 ? 5.381 -8.792 -15.022 1.00 88.06 90 GLN A C 1
ATOM 722 O O . GLN A 1 90 ? 6.513 -9.266 -15.000 1.00 88.06 90 GLN A O 1
ATOM 727 N N . GLU A 1 91 ? 4.404 -9.197 -14.207 1.00 88.88 91 GLU A N 1
ATOM 728 C CA . GLU A 1 91 ? 4.571 -10.269 -13.217 1.00 88.88 91 GLU A CA 1
ATOM 729 C C . GLU A 1 91 ? 4.332 -11.649 -13.826 1.00 88.88 91 GLU A C 1
ATOM 731 O O . GLU A 1 91 ? 5.175 -12.534 -13.707 1.00 88.88 91 GLU A O 1
ATOM 736 N N . GLU A 1 92 ? 3.197 -11.823 -14.500 1.00 91.19 92 GLU A N 1
ATOM 737 C CA . GLU A 1 92 ? 2.752 -13.117 -15.027 1.00 91.19 92 GLU A CA 1
ATOM 738 C C . GLU A 1 92 ? 3.263 -13.373 -16.455 1.00 91.19 92 GLU A 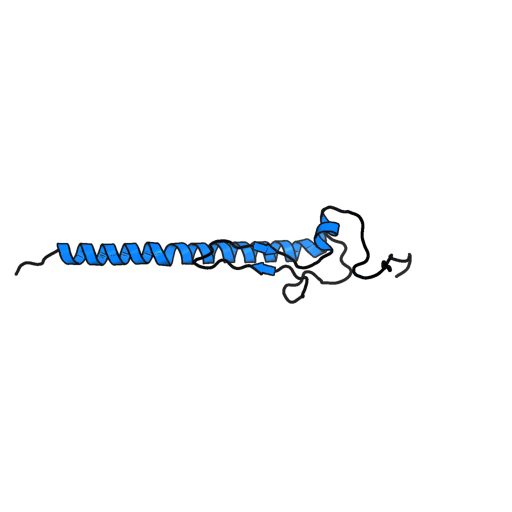C 1
ATOM 740 O O . GLU A 1 92 ? 3.243 -14.501 -16.948 1.00 91.19 92 GLU A O 1
ATOM 745 N N . GLY A 1 93 ? 3.743 -12.326 -17.133 1.00 85.81 93 GLY A N 1
ATOM 746 C CA . GLY A 1 93 ? 4.002 -12.350 -18.568 1.00 85.81 93 GLY A CA 1
ATOM 747 C C . GLY A 1 93 ? 2.724 -12.142 -19.389 1.00 85.81 93 GLY A C 1
ATOM 748 O O . GLY A 1 93 ? 1.658 -11.814 -18.874 1.00 85.81 93 GLY A O 1
ATOM 749 N N . GLY A 1 94 ? 2.832 -12.288 -20.712 1.00 86.69 94 GLY A N 1
ATOM 750 C CA . GLY A 1 94 ? 1.683 -12.225 -21.618 1.00 86.69 94 GLY A CA 1
ATOM 751 C C . GLY A 1 94 ? 1.905 -11.380 -22.868 1.00 86.69 94 GLY A C 1
ATOM 752 O O . GLY A 1 94 ? 3.000 -10.886 -23.149 1.00 86.69 94 GLY A O 1
ATOM 753 N N . ILE A 1 95 ? 0.834 -11.223 -23.646 1.00 86.25 95 ILE A N 1
ATOM 754 C CA . ILE A 1 95 ? 0.865 -10.520 -24.930 1.00 86.25 95 ILE A CA 1
ATOM 755 C C . ILE A 1 95 ? 0.580 -9.037 -24.704 1.00 86.25 95 ILE A C 1
ATOM 757 O O . ILE A 1 95 ? -0.497 -8.641 -24.258 1.00 86.25 95 ILE A O 1
ATOM 761 N N . LYS A 1 96 ? 1.547 -8.190 -25.059 1.00 81.81 96 LYS A N 1
ATOM 762 C CA . LYS A 1 96 ? 1.392 -6.737 -24.998 1.00 81.81 96 LYS A CA 1
ATOM 763 C C . LYS A 1 96 ? 0.488 -6.255 -26.135 1.00 81.81 96 LYS A C 1
ATOM 765 O O . LYS A 1 96 ? 0.887 -6.274 -27.296 1.00 81.81 96 LYS A O 1
ATOM 770 N N . THR A 1 97 ? -0.695 -5.758 -25.798 1.00 84.12 97 THR A N 1
ATOM 771 C CA . THR A 1 97 ? -1.629 -5.158 -26.760 1.00 84.12 97 THR A CA 1
ATOM 772 C C . THR A 1 97 ? -1.493 -3.629 -26.814 1.00 84.12 97 THR A C 1
ATOM 774 O O . THR A 1 97 ? -0.962 -3.008 -25.882 1.00 84.12 97 THR A O 1
ATOM 777 N N . PRO A 1 98 ? -1.919 -2.979 -27.916 1.00 83.62 98 PRO A N 1
ATOM 778 C CA . PRO A 1 98 ? -2.007 -1.524 -27.982 1.00 83.62 98 PRO A CA 1
ATOM 779 C C . PRO A 1 98 ? -2.898 -0.983 -26.861 1.00 83.62 98 PRO A C 1
ATOM 781 O O . PRO A 1 98 ? -4.009 -1.464 -26.660 1.00 83.62 98 PRO A O 1
ATOM 784 N N . ARG A 1 99 ? -2.439 0.056 -26.152 1.00 76.25 99 ARG A N 1
ATOM 785 C CA . ARG A 1 99 ? -3.271 0.721 -25.133 1.00 76.25 99 ARG A CA 1
ATOM 786 C C . ARG A 1 99 ? -4.488 1.415 -25.759 1.00 76.25 99 ARG A C 1
ATOM 788 O O . ARG A 1 99 ? -5.540 1.477 -25.133 1.00 76.25 99 ARG A O 1
ATOM 795 N N . SER A 1 100 ? -4.330 1.967 -26.961 1.00 80.69 100 SER A N 1
ATOM 796 C CA . SER A 1 100 ? -5.412 2.530 -27.770 1.00 80.69 100 SER A CA 1
ATOM 797 C C . SER A 1 100 ? -5.073 2.439 -29.262 1.00 80.69 100 SER A C 1
ATOM 799 O O . SER A 1 100 ? -3.911 2.562 -29.657 1.00 80.69 100 SER A O 1
ATOM 801 N N . GLY A 1 101 ? -6.096 2.228 -30.095 1.00 81.62 101 GLY A N 1
ATOM 802 C CA . GLY A 1 101 ? -5.958 2.128 -31.551 1.00 81.62 101 GLY A CA 1
ATOM 803 C C . GLY A 1 101 ? -5.161 0.903 -32.021 1.00 81.62 101 GLY A C 1
ATOM 804 O O . GLY A 1 101 ? -5.167 -0.142 -31.378 1.00 81.62 101 GLY A O 1
ATOM 805 N N . HIS A 1 102 ? -4.468 1.044 -33.156 1.00 85.19 102 HIS A N 1
ATOM 806 C CA . HIS A 1 102 ? -3.795 -0.062 -33.860 1.00 85.19 102 HIS A CA 1
ATOM 807 C C . HIS A 1 102 ? -2.257 -0.002 -33.816 1.00 85.19 102 HIS A C 1
ATOM 809 O O . HIS A 1 102 ? -1.593 -0.699 -34.577 1.00 85.19 102 HIS A O 1
ATOM 815 N N . LYS A 1 103 ? -1.663 0.850 -32.967 1.00 84.12 103 LYS A N 1
ATOM 816 C CA . LYS A 1 103 ? -0.204 1.055 -32.918 1.00 84.12 103 LYS A CA 1
ATOM 817 C C . LYS A 1 103 ? 0.373 0.569 -31.591 1.00 84.12 103 LYS A C 1
ATOM 819 O O . LYS A 1 103 ? -0.058 1.004 -30.525 1.00 84.12 103 LYS A O 1
ATOM 824 N N . LEU A 1 104 ? 1.383 -0.297 -31.659 1.00 82.69 104 LEU A N 1
ATOM 825 C CA . LEU A 1 104 ? 2.101 -0.813 -30.497 1.00 82.69 104 LEU A CA 1
ATOM 826 C C . LEU A 1 104 ? 3.535 -0.284 -30.478 1.00 82.69 104 LEU A C 1
ATOM 828 O O . LEU A 1 104 ? 4.271 -0.431 -31.448 1.00 82.69 104 LEU A O 1
ATOM 832 N N . ALA A 1 105 ? 3.953 0.297 -29.353 1.00 75.50 105 ALA A N 1
ATOM 833 C CA . ALA A 1 105 ? 5.346 0.685 -29.165 1.00 75.50 105 ALA A CA 1
ATOM 834 C C . ALA A 1 105 ? 6.215 -0.563 -28.928 1.00 75.50 105 ALA A C 1
ATOM 836 O O . ALA A 1 105 ? 6.120 -1.195 -27.862 1.00 75.50 105 ALA A O 1
ATOM 837 N N . VAL A 1 106 ? 7.059 -0.880 -29.911 1.00 78.06 106 VAL A N 1
ATOM 838 C CA . VAL A 1 106 ? 8.080 -1.934 -29.862 1.00 78.06 106 VAL A CA 1
ATOM 839 C C . VAL A 1 106 ? 9.438 -1.278 -29.585 1.00 78.06 106 VAL A C 1
ATOM 841 O O . VAL A 1 106 ? 9.751 -0.270 -30.219 1.00 78.06 106 VAL A O 1
ATOM 844 N N . PRO A 1 107 ? 10.233 -1.771 -28.620 1.00 68.69 107 PRO A N 1
ATOM 845 C CA . PRO A 1 107 ? 11.589 -1.273 -28.419 1.00 68.69 107 PRO A CA 1
ATOM 846 C C . PRO A 1 107 ? 12.426 -1.526 -29.680 1.00 68.69 107 PRO A C 1
ATOM 848 O O . PRO A 1 107 ? 12.535 -2.670 -30.110 1.00 68.69 107 PRO A O 1
ATOM 851 N N . ALA A 1 108 ? 12.998 -0.476 -30.267 1.00 78.88 108 ALA A N 1
ATOM 852 C CA . ALA A 1 108 ? 14.015 -0.621 -31.302 1.00 78.88 108 ALA A CA 1
ATOM 853 C C . ALA A 1 108 ? 15.376 -0.880 -30.641 1.00 78.88 108 ALA A C 1
ATOM 855 O O . ALA A 1 108 ? 15.657 -0.345 -29.566 1.00 78.88 108 ALA A O 1
ATOM 856 N N . SER A 1 109 ? 16.202 -1.709 -31.270 1.00 66.75 109 SER A N 1
ATOM 857 C CA . SER A 1 109 ? 17.547 -2.062 -30.814 1.00 66.75 109 SER A CA 1
ATOM 858 C C . SER A 1 109 ? 18.473 -0.837 -30.880 1.00 66.75 109 SER A C 1
ATOM 860 O O . SER A 1 109 ? 19.166 -0.655 -31.873 1.00 66.75 109 SER A O 1
ATOM 862 N N . GLY A 1 110 ? 18.456 0.043 -29.874 1.00 61.00 110 GLY A N 1
ATOM 863 C CA . GLY A 1 110 ? 19.400 1.170 -29.805 1.00 61.00 110 GLY A CA 1
ATOM 864 C C . GLY A 1 110 ? 18.865 2.468 -29.202 1.00 61.00 110 GLY A C 1
ATOM 865 O O . GLY A 1 110 ? 18.950 3.507 -29.851 1.00 61.00 110 GLY A O 1
ATOM 866 N N . ALA A 1 111 ? 18.337 2.428 -27.976 1.00 43.22 111 ALA A N 1
ATOM 867 C CA . ALA A 1 111 ? 18.049 3.624 -27.179 1.00 43.22 111 ALA A CA 1
ATOM 868 C C . ALA A 1 111 ? 18.477 3.424 -25.724 1.00 43.22 111 ALA A C 1
ATOM 870 O O . ALA A 1 111 ? 18.216 2.315 -25.199 1.00 43.22 111 ALA A O 1
#

Foldseek 3Di:
DDDDVVVVVVVVVVVVVVCCLQVVLAVLLVVQQVVLVVVLVVCLVCDVVLDPDPDSQQDDPHQQHFYKDGADSVRSDIDTDGPPPCVVCRPVNDDDDDPDDDDDDDDDDDD

Radius of gyration: 24.92 Å; Cα contacts (8 Å, |Δi|>4): 99; chains: 1; bounding box: 49×23×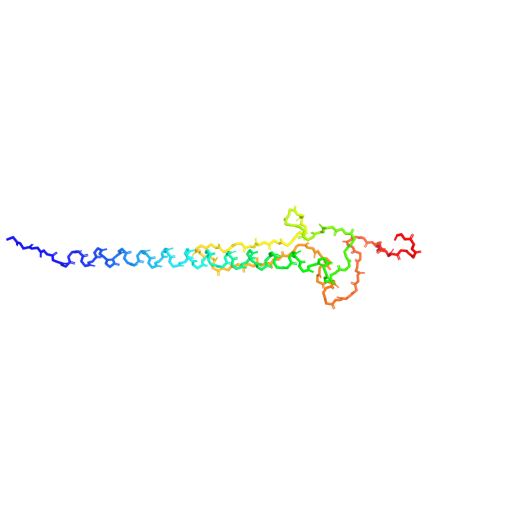87 Å